Protein AF-A0A5S9MHW1-F1 (afdb_monomer_lite)

pLDDT: mean 92.51, std 8.27, range [52.0, 98.31]

Secondary structure (DSSP, 8-state):
-HHHHHHHHHHH-TT--------TT-S-HHHHHHHHHHH--SEEEE-S-TTHHHHHHHHHGGGSTTSEEEEPP---

Sequence (76 aa):
MLEAVKQRIDTEYPNVVLAGSCDGYQADKRFVAKQIARSKPDMVFVALGYPNQENFIYEYRHLFPQAVCIGFRRKL

Structure (mmCIF, N/CA/C/O backbone):
data_AF-A0A5S9MHW1-F1
#
_entry.id   AF-A0A5S9MHW1-F1
#
loop_
_atom_site.group_PDB
_atom_site.id
_atom_site.type_symbol
_atom_site.label_atom_id
_atom_site.label_alt_id
_atom_site.label_comp_id
_atom_site.label_asym_id
_atom_site.label_entity_id
_atom_site.label_seq_id
_atom_site.pdbx_PDB_ins_code
_atom_site.Cartn_x
_atom_site.Cartn_y
_atom_site.Cartn_z
_atom_site.occupancy
_atom_site.B_iso_or_equiv
_atom_site.auth_seq_id
_atom_site.auth_comp_id
_atom_site.auth_asym_id
_atom_site.auth_atom_id
_atom_site.pdbx_PDB_model_num
ATOM 1 N N . MET A 1 1 ? 14.182 0.764 9.124 1.00 79.62 1 MET A N 1
ATOM 2 C CA . MET A 1 1 ? 13.347 1.980 8.972 1.00 79.62 1 MET A CA 1
ATOM 3 C C . MET A 1 1 ? 11.862 1.644 9.016 1.00 79.62 1 MET A C 1
ATOM 5 O O . MET A 1 1 ? 11.178 2.213 9.852 1.00 79.62 1 MET A O 1
ATOM 9 N N . LEU A 1 2 ? 11.377 0.700 8.197 1.00 85.00 2 LEU A N 1
ATOM 10 C CA . LEU A 1 2 ? 9.963 0.303 8.189 1.00 85.00 2 LEU A CA 1
ATOM 11 C C . LEU A 1 2 ? 9.453 -0.191 9.555 1.00 85.00 2 LEU A C 1
ATOM 13 O O . LEU A 1 2 ? 8.429 0.289 10.022 1.00 85.00 2 LEU A O 1
ATOM 17 N N . GLU A 1 3 ? 10.197 -1.064 10.240 1.00 89.50 3 GLU A N 1
ATOM 18 C CA . GLU A 1 3 ? 9.776 -1.573 11.559 1.00 89.50 3 GLU A CA 1
ATOM 19 C C . GLU A 1 3 ? 9.642 -0.475 12.624 1.00 89.50 3 GLU A C 1
ATOM 21 O O . GLU A 1 3 ? 8.696 -0.492 13.403 1.00 89.50 3 GLU A O 1
ATOM 26 N N . ALA A 1 4 ? 10.510 0.541 12.604 1.00 90.69 4 ALA A N 1
ATOM 27 C CA . ALA A 1 4 ? 10.386 1.682 13.512 1.00 90.69 4 ALA A CA 1
ATOM 28 C C . ALA A 1 4 ? 9.109 2.497 13.237 1.00 90.69 4 ALA A C 1
ATOM 30 O O . ALA A 1 4 ? 8.471 2.978 14.168 1.00 90.69 4 ALA A O 1
ATOM 31 N N . VAL A 1 5 ? 8.704 2.630 11.967 1.00 90.38 5 VAL A N 1
ATOM 32 C CA . VAL A 1 5 ? 7.434 3.281 11.605 1.00 90.38 5 VAL A CA 1
ATOM 33 C C . VAL A 1 5 ? 6.250 2.461 12.112 1.00 90.38 5 VAL A C 1
ATOM 35 O O . VAL A 1 5 ? 5.333 3.029 12.695 1.00 90.38 5 VAL A O 1
ATOM 38 N N . LYS A 1 6 ? 6.285 1.133 11.948 1.00 92.06 6 LYS A N 1
ATOM 39 C CA . LYS A 1 6 ? 5.222 0.237 12.430 1.00 92.06 6 LYS A CA 1
ATOM 40 C C . LYS A 1 6 ? 5.053 0.339 13.944 1.00 92.06 6 LYS A C 1
ATOM 42 O O . LYS A 1 6 ? 3.931 0.496 14.407 1.00 92.06 6 LYS A O 1
ATOM 47 N N . GLN A 1 7 ? 6.161 0.337 14.686 1.00 93.75 7 GLN A N 1
ATOM 48 C CA . GLN A 1 7 ? 6.141 0.502 16.138 1.00 93.75 7 GLN A CA 1
ATOM 49 C C . GLN A 1 7 ? 5.531 1.846 16.550 1.00 93.75 7 GLN A C 1
ATOM 51 O O . GLN A 1 7 ? 4.692 1.883 17.438 1.00 93.75 7 GLN A O 1
ATOM 56 N N . ARG A 1 8 ? 5.900 2.944 15.879 1.00 94.44 8 ARG A N 1
ATOM 57 C CA . ARG A 1 8 ? 5.321 4.262 16.172 1.00 94.44 8 ARG A CA 1
ATOM 58 C C . ARG A 1 8 ? 3.829 4.333 15.871 1.00 94.44 8 ARG A C 1
ATOM 60 O O . ARG A 1 8 ? 3.103 4.933 16.651 1.00 94.44 8 ARG A O 1
ATOM 67 N N . ILE A 1 9 ? 3.373 3.736 14.767 1.00 93.44 9 ILE A N 1
ATOM 68 C CA . ILE A 1 9 ? 1.940 3.676 14.438 1.00 93.44 9 ILE A CA 1
ATOM 69 C C . ILE A 1 9 ? 1.179 2.960 15.554 1.00 93.44 9 ILE A C 1
ATOM 71 O O . ILE A 1 9 ? 0.194 3.499 16.048 1.00 93.44 9 ILE A O 1
ATOM 75 N N . ASP A 1 10 ? 1.683 1.807 15.988 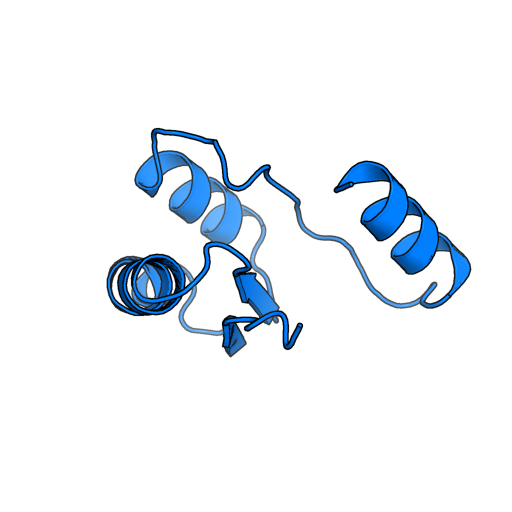1.00 91.81 10 ASP A N 1
ATOM 76 C CA . ASP A 1 10 ? 1.082 1.009 17.058 1.00 91.81 10 ASP A CA 1
ATOM 77 C C . ASP A 1 10 ? 0.998 1.779 18.390 1.00 91.81 10 ASP A C 1
ATOM 79 O O . ASP A 1 10 ? -0.040 1.781 19.048 1.00 91.81 10 ASP A O 1
ATOM 83 N N . THR A 1 11 ? 2.056 2.511 18.760 1.00 95.31 11 THR A N 1
ATOM 84 C CA . THR A 1 11 ? 2.109 3.218 20.050 1.00 95.31 11 THR A CA 1
ATOM 85 C C . THR A 1 11 ? 1.436 4.591 20.052 1.00 95.31 11 THR A C 1
ATOM 87 O O . THR A 1 11 ? 0.841 4.980 21.053 1.00 95.31 11 THR A O 1
ATOM 90 N N . GLU A 1 12 ? 1.575 5.367 18.974 1.00 97.12 12 GLU A N 1
ATOM 91 C CA . GLU A 1 12 ? 1.126 6.770 18.914 1.00 97.12 12 GLU A CA 1
ATOM 92 C C . GLU A 1 12 ? -0.287 6.899 18.329 1.00 97.12 12 GLU A C 1
ATOM 94 O O . GLU A 1 12 ? -0.976 7.884 18.595 1.00 97.12 12 GLU A O 1
ATOM 99 N N . TYR A 1 13 ? -0.738 5.906 17.554 1.00 94.88 13 TYR A N 1
ATOM 100 C CA . TYR A 1 13 ? -2.006 5.945 16.829 1.00 94.88 13 TYR A CA 1
ATOM 101 C C . TYR A 1 13 ? -2.798 4.634 16.994 1.00 94.88 13 TYR A C 1
ATOM 103 O O . TYR A 1 13 ? -3.079 3.958 16.006 1.00 94.88 13 TYR A O 1
ATOM 111 N N . PRO A 1 14 ? -3.243 4.286 18.216 1.00 90.81 14 PRO A N 1
ATOM 112 C CA . PRO A 1 14 ? -3.849 2.980 18.519 1.00 90.81 14 PRO A CA 1
ATOM 113 C C . PRO A 1 14 ? -5.160 2.686 17.768 1.00 90.81 14 PRO A C 1
ATOM 115 O O . PRO A 1 14 ? -5.584 1.539 17.682 1.00 90.81 14 PRO A O 1
ATOM 118 N N . ASN A 1 15 ? -5.809 3.712 17.209 1.00 94.44 15 ASN A N 1
ATOM 119 C CA . ASN A 1 15 ? -7.029 3.565 16.408 1.00 94.44 15 ASN A C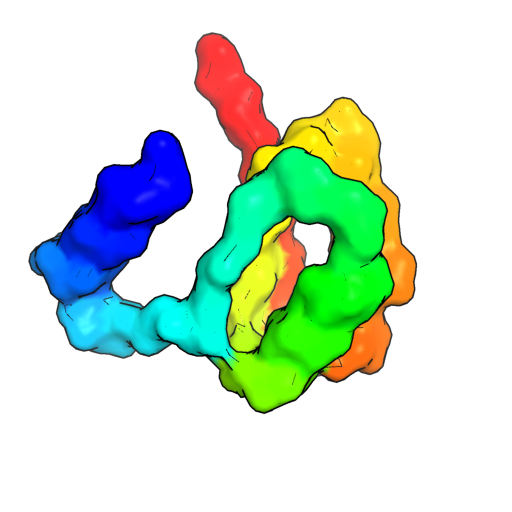A 1
ATOM 120 C C . ASN A 1 15 ? -6.749 3.404 14.902 1.00 94.44 15 ASN A C 1
ATOM 122 O O . ASN A 1 15 ? -7.683 3.240 14.118 1.00 94.44 15 ASN A O 1
ATOM 126 N N . VAL A 1 16 ? -5.486 3.496 14.476 1.00 93.81 16 VAL A N 1
ATOM 127 C CA . VAL A 1 16 ? -5.089 3.317 13.078 1.00 93.81 16 VAL A CA 1
ATOM 128 C C . VAL A 1 16 ? -4.791 1.846 12.830 1.00 93.81 16 VAL A C 1
ATOM 130 O O . VAL A 1 16 ? -3.928 1.248 13.465 1.00 93.81 16 VAL A O 1
ATOM 133 N N . VAL A 1 17 ? -5.471 1.266 11.843 1.00 94.62 17 VAL A N 1
ATOM 134 C CA . VAL A 1 17 ? -5.203 -0.104 11.404 1.00 94.62 17 VAL A CA 1
ATOM 135 C C . VAL A 1 17 ? -4.118 -0.089 10.333 1.00 94.62 17 VAL A C 1
ATOM 137 O O . VAL A 1 17 ? -4.315 0.426 9.230 1.00 94.62 17 VAL A O 1
ATOM 140 N N . LEU A 1 18 ? -2.975 -0.710 10.621 1.00 93.94 18 LEU A N 1
ATOM 141 C CA . LEU A 1 18 ? -1.954 -0.956 9.608 1.00 93.94 18 LEU A CA 1
ATOM 142 C C . LEU A 1 18 ? -2.374 -2.134 8.713 1.00 93.94 18 LEU A C 1
ATOM 144 O O . LEU A 1 18 ? -2.010 -3.282 8.956 1.00 93.94 18 LEU A O 1
ATOM 148 N N . ALA A 1 19 ? -3.126 -1.842 7.650 1.00 93.75 19 ALA A N 1
ATOM 149 C CA . ALA A 1 19 ? -3.642 -2.849 6.715 1.00 93.75 19 ALA A CA 1
ATOM 150 C C . ALA A 1 19 ? -2.544 -3.580 5.907 1.00 93.75 19 ALA A C 1
ATOM 152 O O . ALA A 1 19 ? -2.792 -4.634 5.321 1.00 93.75 19 ALA A O 1
ATOM 153 N N . GLY A 1 20 ? -1.329 -3.029 5.855 1.00 93.25 20 GLY A N 1
ATOM 154 C CA . GLY A 1 20 ? -0.177 -3.653 5.216 1.00 93.25 20 GLY A CA 1
ATOM 155 C C . GLY A 1 20 ? 1.041 -2.733 5.170 1.00 93.25 20 GLY A C 1
ATOM 156 O O . GLY A 1 20 ? 0.935 -1.519 5.321 1.00 93.25 20 GLY A O 1
ATOM 157 N N . SER A 1 21 ? 2.215 -3.319 4.942 1.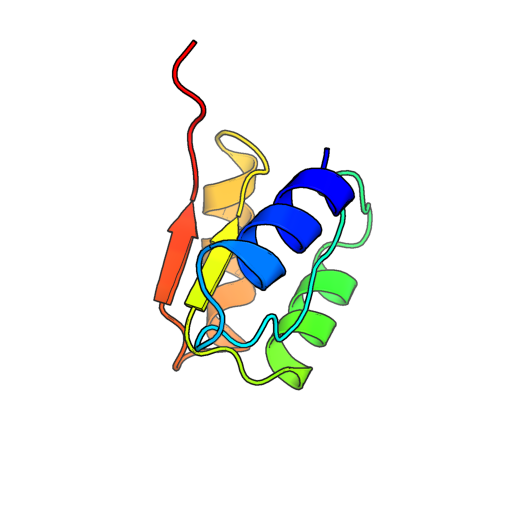00 92.44 21 SER A N 1
ATOM 158 C CA . SER A 1 21 ? 3.473 -2.588 4.780 1.00 92.44 21 SE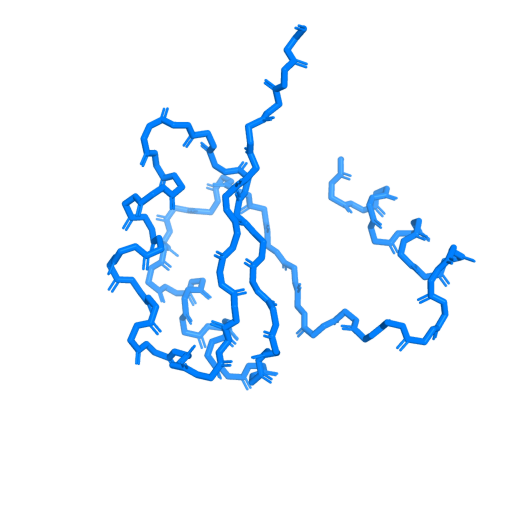R A CA 1
ATOM 159 C C . SER A 1 21 ? 4.419 -3.354 3.861 1.00 92.44 21 SER A C 1
ATOM 161 O O . SER A 1 21 ? 4.469 -4.582 3.925 1.00 92.44 21 SER A O 1
ATOM 163 N N . CYS A 1 22 ? 5.193 -2.652 3.039 1.00 93.00 22 CYS A N 1
ATOM 164 C CA . CYS A 1 22 ? 6.190 -3.256 2.160 1.00 93.00 22 CYS A CA 1
ATOM 165 C C . CYS A 1 22 ? 7.408 -2.338 2.050 1.00 93.00 22 CYS A C 1
ATOM 167 O O . CYS A 1 22 ? 7.266 -1.114 2.074 1.00 93.00 22 CYS A O 1
ATOM 169 N N . ASP A 1 23 ? 8.595 -2.928 1.934 1.00 89.62 23 ASP A N 1
ATOM 170 C CA . ASP A 1 23 ? 9.812 -2.171 1.670 1.00 89.62 23 ASP A CA 1
ATOM 171 C C . ASP A 1 23 ? 9.811 -1.632 0.224 1.00 89.62 23 ASP A C 1
ATOM 173 O O . ASP A 1 23 ? 9.437 -2.323 -0.729 1.00 89.62 23 ASP A O 1
ATOM 177 N N . GLY A 1 24 ? 10.251 -0.384 0.054 1.00 83.38 24 GLY A N 1
ATOM 178 C CA . GLY A 1 24 ? 10.359 0.281 -1.239 1.00 83.38 24 GLY A CA 1
ATOM 179 C C . GLY A 1 24 ? 11.343 -0.379 -2.212 1.00 83.38 24 GLY A C 1
ATOM 180 O O . GLY A 1 24 ? 11.194 -0.188 -3.424 1.00 83.38 24 GLY A O 1
ATOM 181 N N . TYR A 1 25 ? 12.285 -1.197 -1.727 1.00 85.69 25 TYR A N 1
ATOM 182 C CA . TYR A 1 25 ? 13.216 -1.968 -2.566 1.00 85.69 25 TYR A CA 1
ATOM 183 C C . TYR A 1 25 ? 12.577 -3.167 -3.279 1.00 85.69 25 TYR A C 1
ATOM 185 O O . TYR A 1 25 ? 13.227 -3.779 -4.126 1.00 85.69 25 TYR A O 1
ATOM 193 N N . GLN A 1 26 ? 11.310 -3.499 -2.998 1.00 90.25 26 GLN A N 1
ATOM 194 C CA . GLN A 1 26 ? 10.651 -4.617 -3.669 1.00 90.25 26 GLN A CA 1
ATOM 195 C C . GLN A 1 26 ? 10.588 -4.399 -5.186 1.00 90.25 26 GLN A C 1
ATOM 197 O O . GLN A 1 26 ? 10.012 -3.411 -5.649 1.00 90.25 26 GLN A O 1
ATOM 202 N N . ALA A 1 27 ? 11.172 -5.324 -5.951 1.00 88.50 27 ALA A N 1
ATOM 203 C CA . ALA A 1 27 ? 11.339 -5.175 -7.397 1.00 88.50 27 ALA A CA 1
ATOM 204 C C . ALA A 1 27 ? 10.008 -5.300 -8.158 1.00 88.50 27 ALA A C 1
ATOM 206 O O . ALA A 1 27 ? 9.728 -4.507 -9.056 1.00 88.50 27 ALA A O 1
ATOM 207 N N . ASP A 1 28 ? 9.154 -6.252 -7.768 1.00 95.00 28 ASP A N 1
ATOM 208 C CA . ASP A 1 28 ? 7.852 -6.458 -8.407 1.00 95.00 28 ASP A CA 1
ATOM 209 C C . ASP A 1 28 ? 6.792 -5.507 -7.827 1.00 95.00 28 ASP A C 1
ATOM 211 O O . ASP A 1 28 ? 6.115 -5.798 -6.835 1.00 95.00 28 ASP A O 1
ATOM 215 N N . LYS A 1 29 ? 6.642 -4.341 -8.465 1.00 95.12 29 LYS A N 1
ATOM 216 C CA . LYS A 1 29 ? 5.659 -3.319 -8.072 1.00 95.12 29 LYS A CA 1
ATOM 217 C C . LYS A 1 29 ? 4.215 -3.777 -8.271 1.00 95.12 29 LYS A C 1
ATOM 219 O O . LYS A 1 29 ? 3.355 -3.432 -7.460 1.00 95.12 29 LYS A O 1
ATOM 224 N N . ARG A 1 30 ? 3.950 -4.612 -9.278 1.00 96.81 30 ARG A N 1
ATOM 225 C CA . ARG A 1 30 ? 2.612 -5.154 -9.537 1.00 96.81 30 ARG A CA 1
ATOM 226 C C . ARG A 1 30 ? 2.187 -6.119 -8.436 1.00 96.81 30 ARG A C 1
ATOM 228 O O . ARG A 1 30 ? 1.023 -6.107 -8.029 1.00 96.81 30 ARG A O 1
ATOM 235 N N . PHE A 1 31 ? 3.111 -6.939 -7.937 1.00 96.00 31 PHE A N 1
ATOM 236 C CA . PHE A 1 31 ? 2.872 -7.788 -6.773 1.00 96.00 31 PHE A CA 1
ATOM 237 C C . PHE A 1 31 ? 2.487 -6.950 -5.548 1.00 96.00 31 PHE A C 1
ATOM 239 O O . PHE A 1 31 ? 1.463 -7.226 -4.921 1.00 96.00 31 PHE A O 1
ATOM 246 N N . VAL A 1 32 ? 3.235 -5.878 -5.260 1.00 96.88 32 VAL A N 1
ATOM 247 C CA . VAL A 1 32 ? 2.921 -4.958 -4.151 1.00 96.88 32 VAL A CA 1
ATOM 248 C C . VAL A 1 32 ? 1.540 -4.328 -4.329 1.00 96.88 32 VAL A C 1
ATOM 250 O O . VAL A 1 32 ? 0.728 -4.365 -3.409 1.00 96.88 32 VAL A O 1
ATOM 253 N N . ALA A 1 33 ? 1.225 -3.823 -5.522 1.00 97.56 33 ALA A N 1
ATOM 254 C CA . ALA A 1 33 ? -0.070 -3.214 -5.807 1.00 97.56 33 ALA A CA 1
ATOM 255 C C . ALA A 1 33 ? -1.248 -4.186 -5.610 1.00 97.56 33 ALA A C 1
ATOM 257 O O . ALA A 1 33 ? -2.285 -3.804 -5.069 1.00 97.56 33 ALA A O 1
ATOM 258 N N . LYS A 1 34 ? -1.086 -5.463 -5.982 1.00 97.69 34 LYS A N 1
ATOM 259 C CA . LYS A 1 34 ? -2.094 -6.504 -5.721 1.00 97.69 34 LYS A CA 1
ATOM 260 C C . LYS A 1 34 ? -2.259 -6.801 -4.231 1.00 97.69 34 LYS A C 1
ATOM 262 O O . LYS A 1 34 ? -3.380 -7.047 -3.794 1.00 97.69 34 LYS A O 1
ATOM 267 N N . GLN A 1 35 ? -1.173 -6.784 -3.458 1.00 97.50 35 GLN A N 1
ATOM 268 C CA . GLN A 1 35 ? -1.238 -6.948 -2.003 1.00 97.50 35 GLN A CA 1
ATOM 269 C C . GLN A 1 35 ? -1.978 -5.774 -1.350 1.00 97.50 35 GLN A C 1
ATOM 271 O O . GLN A 1 35 ? -2.857 -6.007 -0.525 1.00 97.50 35 GLN A O 1
ATOM 276 N N . ILE A 1 36 ? -1.700 -4.542 -1.791 1.00 97.62 36 ILE A N 1
ATOM 277 C CA . ILE A 1 36 ? -2.430 -3.337 -1.368 1.00 97.62 36 ILE A CA 1
ATOM 278 C C . ILE A 1 36 ? -3.918 -3.468 -1.716 1.00 97.62 36 ILE A C 1
ATOM 280 O O . ILE A 1 36 ? -4.767 -3.308 -0.855 1.00 97.62 36 ILE A O 1
ATOM 284 N N . ALA A 1 37 ? -4.274 -3.837 -2.949 1.00 97.81 37 ALA A N 1
ATOM 285 C CA . ALA A 1 37 ? -5.682 -3.986 -3.332 1.00 97.81 37 ALA A CA 1
ATOM 286 C C . ALA A 1 37 ? -6.432 -5.017 -2.463 1.00 97.81 37 ALA A C 1
ATOM 288 O O . ALA A 1 37 ? -7.579 -4.799 -2.071 1.00 97.81 37 ALA A O 1
ATOM 289 N N . ARG A 1 38 ? -5.773 -6.133 -2.123 1.00 97.75 38 ARG A N 1
ATOM 290 C CA . ARG A 1 38 ? -6.338 -7.189 -1.268 1.00 97.75 38 ARG A CA 1
ATOM 291 C C . ARG A 1 38 ? -6.572 -6.741 0.171 1.00 97.75 38 ARG A C 1
ATOM 293 O O . ARG A 1 38 ? -7.505 -7.249 0.787 1.00 97.75 38 ARG A O 1
ATOM 300 N N . SER A 1 39 ? -5.769 -5.812 0.692 1.00 97.12 39 SER A N 1
ATOM 301 C CA . SER A 1 39 ? -5.949 -5.290 2.049 1.00 97.12 39 SER A CA 1
ATOM 302 C C . SER A 1 39 ? -7.084 -4.269 2.165 1.00 97.12 39 SER A C 1
ATOM 304 O O . SER A 1 39 ? -7.419 -3.891 3.282 1.00 97.12 39 SER A O 1
ATOM 306 N N . LYS A 1 40 ? -7.698 -3.862 1.039 1.00 97.00 40 LYS A N 1
ATOM 307 C CA . LYS A 1 40 ? -8.804 -2.889 0.971 1.00 97.00 40 LYS A CA 1
ATOM 308 C C . LYS A 1 40 ? -8.522 -1.608 1.783 1.00 97.00 40 LYS A C 1
ATOM 310 O O . LYS A 1 40 ? -9.279 -1.295 2.696 1.00 97.00 40 LYS A O 1
ATOM 315 N N . PRO A 1 41 ? -7.429 -0.887 1.488 1.00 97.25 41 PRO A N 1
ATOM 316 C CA . PRO A 1 41 ? -7.021 0.267 2.273 1.00 97.25 41 PRO A CA 1
ATOM 317 C C . PRO A 1 41 ? -7.936 1.468 2.026 1.00 97.25 41 PRO A C 1
ATOM 319 O O . PRO A 1 41 ? -8.388 1.688 0.903 1.00 97.25 41 PRO A O 1
ATOM 322 N N . ASP A 1 42 ? -8.086 2.307 3.047 1.00 97.88 42 ASP A N 1
ATOM 323 C CA . ASP A 1 42 ? -8.649 3.655 2.906 1.00 97.88 42 ASP A CA 1
ATOM 324 C C . ASP A 1 42 ? -7.583 4.670 2.460 1.00 97.88 42 ASP A C 1
ATOM 326 O O . ASP A 1 42 ? -7.871 5.654 1.778 1.00 97.88 42 ASP A O 1
ATOM 330 N N . MET A 1 43 ? -6.320 4.428 2.826 1.00 96.94 43 MET A N 1
ATOM 331 C CA . MET A 1 43 ? -5.190 5.298 2.503 1.00 96.94 43 MET A CA 1
ATOM 332 C C . MET A 1 43 ? -3.961 4.481 2.101 1.00 96.94 43 MET A C 1
ATOM 334 O O . MET A 1 43 ? -3.647 3.461 2.716 1.00 96.94 43 MET A O 1
ATOM 338 N N . VAL A 1 44 ? -3.237 4.952 1.084 1.00 97.12 44 VAL A N 1
ATOM 339 C CA . VAL A 1 44 ? -1.985 4.350 0.606 1.00 97.12 44 VAL A CA 1
ATOM 340 C C . VAL A 1 44 ? -0.887 5.404 0.600 1.00 97.12 44 VAL A C 1
ATOM 342 O O . VAL A 1 44 ? -0.972 6.407 -0.109 1.00 97.12 44 VAL A O 1
ATOM 345 N N . PHE A 1 45 ? 0.174 5.151 1.362 1.00 95.31 45 PHE A N 1
ATOM 346 C CA . PHE A 1 45 ? 1.339 6.025 1.448 1.00 95.31 45 PHE A CA 1
ATOM 347 C C . PHE A 1 45 ? 2.515 5.442 0.664 1.00 95.31 45 PHE A C 1
ATOM 349 O O . PHE A 1 45 ? 2.899 4.291 0.874 1.00 95.31 45 PHE A O 1
ATOM 356 N N . VAL A 1 46 ? 3.109 6.239 -0.227 1.00 95.00 46 VAL A N 1
ATOM 357 C CA . VAL A 1 46 ? 4.194 5.804 -1.118 1.00 95.00 46 VAL A CA 1
ATOM 358 C C . VAL A 1 46 ? 5.428 6.678 -0.901 1.00 95.00 46 VAL A C 1
ATOM 360 O O . VAL A 1 46 ? 5.410 7.873 -1.176 1.00 95.00 46 VAL A O 1
ATOM 363 N N . ALA A 1 47 ? 6.520 6.077 -0.426 1.00 92.31 47 ALA A N 1
ATOM 364 C CA . ALA A 1 47 ? 7.786 6.759 -0.129 1.00 92.31 47 ALA A CA 1
ATOM 365 C C . ALA A 1 47 ? 8.937 6.242 -1.015 1.00 92.31 47 ALA A C 1
ATOM 367 O O . ALA A 1 47 ? 10.003 5.880 -0.524 1.00 92.31 47 ALA A O 1
ATOM 368 N N . LEU A 1 48 ? 8.703 6.164 -2.331 1.00 91.75 48 LEU A N 1
ATOM 369 C CA . LEU A 1 48 ? 9.682 5.676 -3.320 1.00 91.75 48 LEU A CA 1
ATOM 370 C C . LEU A 1 48 ? 10.582 6.786 -3.893 1.00 91.75 48 LEU A C 1
ATOM 372 O O . LEU A 1 48 ? 11.486 6.498 -4.678 1.00 91.75 48 LEU A O 1
ATOM 376 N N . GLY A 1 49 ? 10.325 8.044 -3.523 1.00 90.44 49 GLY A N 1
ATOM 377 C CA . GLY A 1 49 ? 10.968 9.213 -4.111 1.00 90.44 49 GLY A CA 1
ATOM 378 C C . GLY A 1 49 ? 10.402 9.575 -5.486 1.00 90.44 49 GLY A C 1
ATOM 379 O O . GLY A 1 49 ? 9.730 8.780 -6.145 1.00 90.44 49 GLY A O 1
ATOM 380 N N . TYR A 1 50 ? 10.688 10.801 -5.922 1.00 88.44 50 TYR A N 1
ATOM 381 C CA . TYR A 1 50 ? 10.310 11.281 -7.251 1.00 88.44 50 TYR A CA 1
ATOM 382 C C . TYR A 1 50 ? 11.265 10.720 -8.317 1.00 88.44 50 TYR A C 1
ATOM 384 O O . TYR A 1 50 ? 12.475 10.731 -8.078 1.00 88.44 50 TYR A O 1
ATOM 392 N N . PRO A 1 51 ? 10.776 10.285 -9.494 1.00 92.81 51 PRO A N 1
ATOM 393 C CA . PRO A 1 51 ? 9.370 10.253 -9.939 1.00 92.81 51 PRO A CA 1
ATOM 394 C C . PRO A 1 51 ? 8.644 8.926 -9.638 1.00 92.81 51 PRO A C 1
ATOM 396 O O . PRO A 1 51 ? 7.496 8.724 -10.029 1.00 92.81 51 PRO A O 1
ATOM 399 N N . ASN A 1 52 ? 9.322 7.975 -8.991 1.00 93.25 52 ASN A N 1
ATOM 400 C CA . ASN A 1 52 ? 8.842 6.600 -8.839 1.00 93.25 52 ASN A CA 1
ATOM 401 C C . ASN A 1 52 ? 7.531 6.497 -8.049 1.00 93.25 52 ASN A C 1
ATOM 403 O O . ASN A 1 52 ? 6.712 5.625 -8.337 1.00 93.25 52 ASN A O 1
ATOM 407 N N . GLN A 1 53 ? 7.318 7.369 -7.062 1.00 94.75 53 GLN A N 1
ATOM 408 C CA . GLN A 1 53 ? 6.082 7.385 -6.281 1.00 94.75 53 GLN A CA 1
ATOM 409 C C . GLN A 1 53 ? 4.877 7.837 -7.123 1.00 94.75 53 GLN A C 1
ATOM 411 O O . GLN A 1 53 ? 3.823 7.208 -7.049 1.00 94.75 53 GLN A O 1
ATOM 416 N N . GLU A 1 54 ? 5.029 8.877 -7.952 1.00 95.00 54 GLU A N 1
ATOM 417 C CA . GLU A 1 54 ? 3.956 9.374 -8.815 1.00 95.00 54 GLU A CA 1
ATOM 418 C C . GLU A 1 54 ? 3.617 8.341 -9.887 1.00 95.00 54 GLU A C 1
ATOM 420 O O . GLU A 1 54 ? 2.441 8.053 -10.099 1.00 95.00 54 GLU A O 1
ATOM 425 N N . ASN A 1 55 ? 4.639 7.720 -10.484 1.00 96.44 55 ASN A N 1
ATOM 426 C CA . ASN A 1 55 ? 4.458 6.655 -11.468 1.00 96.44 55 ASN A CA 1
ATOM 427 C C . ASN A 1 55 ? 3.719 5.452 -10.868 1.00 96.44 55 ASN A C 1
ATOM 429 O O . ASN A 1 55 ? 2.751 4.980 -11.456 1.00 96.44 55 ASN A O 1
ATOM 433 N N . PHE A 1 56 ? 4.108 5.000 -9.670 1.00 96.88 56 PHE A N 1
ATOM 434 C CA . PHE A 1 56 ? 3.431 3.893 -8.991 1.00 96.88 56 PHE A CA 1
ATOM 435 C C . PHE A 1 56 ? 1.954 4.206 -8.717 1.00 96.88 56 PHE A C 1
ATOM 437 O O . PHE A 1 56 ? 1.079 3.381 -8.983 1.00 96.88 56 PHE A O 1
ATOM 444 N N . ILE A 1 57 ? 1.661 5.401 -8.191 1.00 97.19 57 ILE A N 1
ATOM 445 C CA . ILE A 1 57 ? 0.283 5.812 -7.901 1.00 97.19 57 ILE A CA 1
ATOM 446 C C . ILE A 1 57 ? -0.521 5.907 -9.199 1.00 97.19 57 ILE A C 1
ATOM 448 O O . ILE A 1 57 ? -1.627 5.374 -9.262 1.00 97.19 57 ILE A O 1
ATOM 452 N N . TYR A 1 58 ? 0.024 6.559 -10.228 1.00 97.69 58 TYR A N 1
ATOM 453 C CA . TYR A 1 58 ? -0.631 6.704 -11.526 1.00 97.69 58 TYR A CA 1
ATOM 454 C C . TYR A 1 58 ? -0.962 5.342 -12.142 1.00 97.69 58 TYR A C 1
ATOM 456 O O . TYR A 1 58 ? -2.098 5.114 -12.556 1.00 97.69 58 TYR A O 1
ATOM 464 N N . GLU A 1 59 ? 0.001 4.420 -12.130 1.00 98.25 59 GLU A N 1
ATOM 465 C CA . GLU A 1 59 ? -0.145 3.095 -12.724 1.00 98.25 59 GLU A CA 1
ATOM 466 C C . GLU A 1 59 ? -1.155 2.225 -11.964 1.00 98.25 59 GLU A C 1
ATOM 468 O O . GLU A 1 59 ? -1.987 1.577 -12.593 1.00 98.25 59 GLU A O 1
ATOM 473 N N . TYR A 1 60 ? -1.145 2.222 -10.625 1.00 98.25 60 TYR A N 1
ATOM 474 C CA . TYR A 1 60 ? -1.854 1.201 -9.841 1.00 98.25 60 TYR A CA 1
ATOM 475 C C . TYR A 1 60 ? -3.082 1.670 -9.060 1.00 98.25 60 TYR A C 1
ATOM 477 O O . TYR A 1 60 ? -3.844 0.814 -8.606 1.00 98.25 60 TYR A O 1
ATOM 485 N N . ARG A 1 61 ? -3.347 2.980 -8.936 1.00 97.38 61 ARG A N 1
ATOM 486 C CA . ARG A 1 61 ? -4.506 3.492 -8.166 1.00 97.38 61 ARG A CA 1
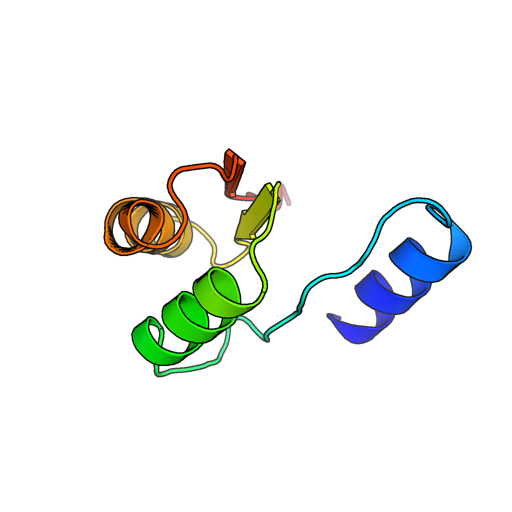ATOM 487 C C . ARG A 1 61 ? -5.852 2.898 -8.581 1.00 97.38 61 ARG A C 1
ATOM 489 O O . ARG A 1 61 ? -6.769 2.819 -7.772 1.00 97.38 61 ARG A O 1
ATOM 496 N N . HIS A 1 62 ? -5.976 2.466 -9.835 1.00 98.00 62 HIS A N 1
ATOM 497 C CA . HIS A 1 62 ? -7.186 1.840 -10.361 1.00 98.00 62 HIS A CA 1
ATOM 498 C C . HIS A 1 62 ? -7.535 0.512 -9.661 1.00 98.00 62 HIS A C 1
ATOM 500 O O . HIS A 1 62 ? -8.691 0.099 -9.694 1.00 98.00 62 HIS A O 1
ATOM 506 N N . LEU A 1 63 ? -6.569 -0.151 -9.011 1.00 98.31 63 LEU A N 1
ATOM 507 C CA . LEU A 1 63 ? -6.786 -1.397 -8.265 1.00 98.31 63 LEU A CA 1
ATOM 508 C C . LEU A 1 63 ? -7.401 -1.176 -6.875 1.00 98.31 63 LEU A C 1
ATOM 510 O O . LEU A 1 63 ? -7.928 -2.116 -6.284 1.00 98.31 63 LEU A O 1
ATOM 514 N N . PHE A 1 64 ? -7.330 0.043 -6.346 1.00 97.62 64 PHE A N 1
ATOM 515 C CA . PHE A 1 64 ? -7.867 0.429 -5.039 1.00 97.62 64 PHE A CA 1
ATOM 516 C C . PHE A 1 64 ? -8.522 1.818 -5.150 1.00 97.62 64 PHE A C 1
ATOM 518 O O . PHE A 1 64 ? -8.060 2.780 -4.541 1.00 97.62 64 PHE A O 1
ATOM 525 N N . PRO A 1 65 ? -9.608 1.945 -5.940 1.00 97.31 65 PRO A N 1
ATOM 526 C CA . PRO A 1 65 ? -10.172 3.240 -6.332 1.00 97.31 65 PRO A CA 1
ATOM 527 C C . PRO A 1 65 ? -10.765 4.045 -5.169 1.00 97.31 65 PRO A C 1
ATOM 529 O O . PRO A 1 65 ? -10.912 5.256 -5.290 1.00 97.31 65 PRO A O 1
ATOM 532 N N . GLN A 1 66 ? -11.086 3.377 -4.059 1.00 96.19 66 GLN A N 1
ATOM 533 C CA . GLN A 1 66 ? -11.618 4.006 -2.848 1.00 96.19 66 GLN A CA 1
ATOM 534 C C . GLN A 1 66 ? -10.518 4.659 -1.996 1.00 96.19 66 GLN 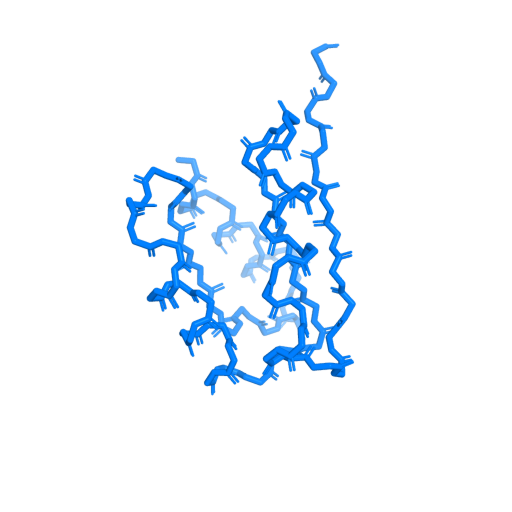A C 1
ATOM 536 O O . GLN A 1 66 ? -10.818 5.483 -1.138 1.00 96.19 66 GLN A O 1
ATOM 541 N N . ALA A 1 67 ? -9.253 4.284 -2.216 1.00 97.94 67 ALA A N 1
ATOM 542 C CA . ALA A 1 67 ? -8.155 4.699 -1.364 1.00 97.94 67 ALA A CA 1
ATOM 543 C C . ALA A 1 67 ? -7.590 6.062 -1.778 1.00 97.94 67 ALA A C 1
ATOM 545 O O . ALA A 1 67 ? -7.309 6.319 -2.956 1.00 97.94 67 ALA A O 1
ATOM 546 N N . VAL A 1 68 ? -7.308 6.912 -0.792 1.00 97.81 68 VAL A N 1
ATOM 547 C CA . VAL A 1 68 ? -6.536 8.141 -1.007 1.00 97.81 68 VAL A CA 1
ATOM 548 C C . VAL A 1 68 ? -5.050 7.791 -1.088 1.00 97.81 68 VAL A C 1
ATOM 550 O O . VAL A 1 68 ? -4.478 7.230 -0.156 1.00 97.81 68 VAL A O 1
ATOM 553 N N . CYS A 1 69 ? -4.407 8.130 -2.207 1.00 97.25 69 CYS A N 1
ATOM 554 C CA . CYS A 1 69 ? -2.988 7.853 -2.440 1.00 97.25 69 CYS A CA 1
ATOM 555 C C . CYS A 1 69 ? -2.136 9.104 -2.204 1.00 97.25 69 CYS A C 1
ATOM 557 O O . CYS A 1 69 ? -2.392 10.143 -2.812 1.00 97.25 69 CYS A O 1
ATOM 559 N N . ILE A 1 70 ? -1.100 8.996 -1.369 1.00 95.56 70 ILE A N 1
ATOM 560 C CA . ILE A 1 70 ? -0.223 10.115 -1.002 1.00 95.56 70 ILE A CA 1
ATOM 561 C C . ILE A 1 70 ? 1.238 9.717 -1.224 1.00 95.56 70 ILE A C 1
ATOM 563 O O . ILE A 1 70 ? 1.728 8.739 -0.658 1.00 95.56 70 ILE A O 1
ATOM 567 N N . GLY A 1 71 ? 1.946 10.497 -2.041 1.00 92.31 71 GLY A N 1
ATOM 568 C CA . GLY A 1 71 ? 3.394 10.393 -2.201 1.00 92.31 71 GLY A CA 1
ATOM 569 C C . GLY A 1 71 ? 4.129 11.240 -1.160 1.00 92.31 71 GLY A C 1
ATOM 570 O O . GLY A 1 71 ? 3.833 12.426 -1.008 1.00 92.31 71 GLY A O 1
ATOM 571 N N . PHE A 1 72 ? 5.107 10.666 -0.459 1.00 85.06 72 PHE A N 1
ATOM 572 C CA . PHE A 1 72 ? 5.944 11.405 0.488 1.00 85.06 72 PHE A CA 1
ATOM 573 C C . PHE A 1 72 ? 7.269 11.818 -0.139 1.00 85.06 72 PHE A C 1
ATOM 575 O O . PHE A 1 72 ? 8.098 10.984 -0.494 1.00 85.06 72 PHE A O 1
ATOM 582 N N . ARG A 1 73 ? 7.530 13.127 -0.159 1.00 78.06 73 ARG A N 1
ATOM 583 C CA . ARG A 1 73 ? 8.877 13.652 -0.394 1.00 78.06 73 ARG A CA 1
ATOM 584 C C . ARG A 1 73 ? 9.537 13.938 0.943 1.00 78.06 73 ARG A C 1
ATOM 586 O O . ARG A 1 73 ? 9.080 14.796 1.693 1.00 78.06 73 ARG A O 1
ATOM 593 N N . ARG A 1 74 ? 10.638 13.244 1.230 1.00 65.75 74 ARG A N 1
ATOM 594 C CA . ARG A 1 74 ? 11.511 13.625 2.337 1.00 65.75 74 ARG A CA 1
ATOM 595 C C . ARG A 1 74 ? 12.196 14.939 1.951 1.00 65.75 74 ARG A C 1
ATOM 597 O O . ARG A 1 74 ? 12.973 14.969 1.001 1.00 65.75 74 ARG A O 1
ATOM 604 N N . LYS A 1 75 ? 11.870 16.022 2.655 1.00 56.12 75 LYS A N 1
ATOM 605 C CA . LYS A 1 75 ? 12.657 17.256 2.612 1.00 56.12 75 LYS A CA 1
ATOM 606 C C . LYS A 1 75 ? 13.912 16.975 3.441 1.00 56.12 75 LYS A C 1
ATOM 608 O O . LYS A 1 75 ? 13.785 16.570 4.596 1.00 56.12 75 LYS A O 1
ATOM 613 N N . LEU A 1 76 ? 15.082 17.021 2.806 1.00 52.00 76 LEU A N 1
ATOM 614 C CA . LEU A 1 76 ? 16.340 17.147 3.541 1.00 52.00 76 LEU A CA 1
ATOM 615 C C . LEU A 1 76 ? 16.381 18.526 4.201 1.00 52.00 76 LEU A C 1
ATOM 617 O O . LEU A 1 76 ? 15.825 19.470 3.588 1.00 52.00 76 LEU A O 1
#

Radius of gyration: 12.45 Å; chains: 1; bounding box: 28×25×33 Å

InterPro domains:
  IPR004629 Glycosyl transferase WecG/TagA/CpsF [PF03808] (2-71)
  IPR004629 Glycosyl transferase WecG/TagA/CpsF [PTHR34136] (2-71)

Organism: Bacillus safensis (NCBI:txid561879)

Foldseek 3Di:
DQVVVVVCCVPVPVPDDCLDDDDLPDPPLVVVLVSVLVSLDQEAEAENDPPVQVVSCVVRCVSNVNHHYDYDDDDD